Protein AF-A0A958QN40-F1 (afdb_monomer_lite)

Sequence (55 aa):
MDDKVREQKLKRQNEKLLQMVRYVSSEDCRMQFIYKYFSEVDHKPCGLCDRCQEV

Foldseek 3Di:
DVVVVVVVVVVVVVVVVVLVVCLVPDLAANVQSVCVVVVHDDDDRPCPDPSNPVD

Secondary structure (DSSP, 8-state):
-HHHHHHHHHHHHHHHHHHHHHHHH--S-HHHHHHHHTT---PPP-SSSHHHH--

Structure (mmCIF, N/CA/C/O backbone):
data_AF-A0A958QN40-F1
#
_entry.id   AF-A0A958QN40-F1
#
loop_
_atom_site.group_PDB
_atom_site.id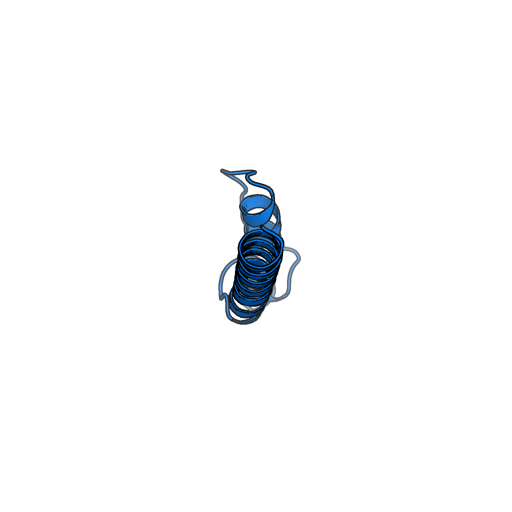
_atom_site.type_symbol
_atom_site.label_atom_id
_atom_site.label_alt_id
_atom_site.label_comp_id
_atom_site.label_asym_id
_atom_site.label_entity_id
_atom_site.label_seq_id
_atom_site.pdbx_PDB_ins_code
_atom_site.Cartn_x
_atom_site.Cartn_y
_atom_site.Cartn_z
_atom_site.occupancy
_atom_site.B_iso_or_equiv
_atom_site.auth_seq_id
_atom_site.auth_comp_id
_atom_site.auth_asym_id
_atom_site.auth_atom_id
_atom_site.pdbx_PDB_model_num
ATOM 1 N N . MET A 1 1 ? 17.733 -2.220 -28.856 1.00 62.19 1 MET A N 1
ATOM 2 C CA . MET A 1 1 ? 17.390 -1.170 -27.867 1.00 62.19 1 MET A CA 1
ATOM 3 C C . MET A 1 1 ? 15.996 -1.406 -27.274 1.00 62.19 1 MET A C 1
ATOM 5 O O . MET A 1 1 ? 15.826 -1.166 -26.086 1.00 62.19 1 MET A O 1
ATOM 9 N N . ASP A 1 2 ? 15.043 -1.957 -28.035 1.00 81.19 2 ASP A N 1
ATOM 10 C CA . ASP A 1 2 ? 13.664 -2.239 -27.590 1.00 81.19 2 ASP A CA 1
ATOM 11 C C . ASP A 1 2 ? 13.512 -3.246 -26.441 1.00 81.19 2 ASP A C 1
ATOM 13 O O . ASP A 1 2 ? 12.649 -3.070 -25.579 1.00 81.19 2 ASP A O 1
ATOM 17 N N . ASP A 1 3 ? 14.373 -4.265 -26.362 1.00 90.94 3 ASP A N 1
ATOM 18 C CA . ASP A 1 3 ? 14.261 -5.291 -25.315 1.00 90.94 3 ASP A CA 1
ATOM 19 C C . ASP A 1 3 ? 14.439 -4.732 -23.903 1.00 90.94 3 ASP A C 1
ATOM 21 O O . ASP A 1 3 ? 13.660 -5.061 -23.010 1.00 90.94 3 ASP A O 1
ATOM 25 N N . LYS A 1 4 ? 15.391 -3.808 -23.712 1.00 94.25 4 LYS A N 1
ATOM 26 C CA . LYS A 1 4 ? 15.612 -3.148 -22.416 1.00 94.25 4 LYS A CA 1
ATOM 27 C C . LYS A 1 4 ? 14.413 -2.290 -22.004 1.00 94.25 4 LYS A C 1
ATOM 29 O O . LYS A 1 4 ? 14.053 -2.255 -20.830 1.00 94.25 4 LYS A O 1
ATOM 34 N N . VAL A 1 5 ? 13.767 -1.615 -22.957 1.00 94.88 5 VAL A N 1
ATOM 35 C CA . VAL A 1 5 ? 12.566 -0.803 -22.692 1.00 94.88 5 VAL A CA 1
ATOM 36 C C . VAL A 1 5 ? 11.395 -1.699 -22.281 1.00 94.88 5 VAL A C 1
ATOM 38 O O . VAL A 1 5 ? 10.681 -1.390 -21.321 1.00 94.88 5 VAL A O 1
ATOM 41 N N . ARG A 1 6 ? 11.219 -2.833 -22.969 1.00 94.44 6 ARG A N 1
ATOM 42 C CA . ARG A 1 6 ? 10.201 -3.838 -22.645 1.00 94.44 6 ARG A CA 1
ATOM 43 C C . ARG A 1 6 ? 10.426 -4.450 -21.264 1.00 94.44 6 ARG A C 1
ATOM 45 O O . ARG A 1 6 ? 9.485 -4.519 -20.477 1.00 94.44 6 ARG A O 1
ATOM 52 N N . GLU A 1 7 ? 11.660 -4.824 -20.945 1.00 96.88 7 GLU A N 1
ATOM 53 C CA . GLU A 1 7 ? 12.037 -5.377 -19.642 1.00 96.88 7 GLU A CA 1
ATOM 54 C C . GLU A 1 7 ? 11.766 -4.386 -18.502 1.00 96.88 7 GLU A C 1
ATOM 56 O O . GLU A 1 7 ? 11.108 -4.727 -17.518 1.00 96.88 7 GLU A O 1
ATOM 61 N N . GLN A 1 8 ? 12.170 -3.121 -18.656 1.00 96.88 8 GLN A N 1
ATOM 62 C CA . GLN A 1 8 ? 11.881 -2.083 -17.664 1.00 96.88 8 GLN A CA 1
ATOM 63 C C . GLN A 1 8 ? 10.377 -1.853 -17.478 1.00 96.88 8 GLN A C 1
ATOM 65 O O . GLN A 1 8 ? 9.918 -1.613 -16.359 1.00 96.88 8 GLN A O 1
ATOM 70 N N . LYS A 1 9 ? 9.588 -1.918 -18.558 1.00 96.31 9 LYS A N 1
ATOM 71 C CA . LYS A 1 9 ? 8.128 -1.795 -18.480 1.00 96.31 9 LYS A CA 1
ATOM 72 C C . LYS A 1 9 ? 7.515 -2.953 -17.691 1.00 96.31 9 LYS A C 1
ATOM 74 O O . LYS A 1 9 ? 6.710 -2.687 -16.801 1.00 96.31 9 LYS A O 1
ATOM 79 N N . LEU A 1 10 ? 7.932 -4.188 -17.970 1.00 97.56 10 LEU A N 1
ATOM 80 C CA . LEU A 1 10 ? 7.487 -5.381 -17.244 1.00 97.56 10 LEU A CA 1
ATOM 81 C C . LEU A 1 10 ? 7.861 -5.308 -15.763 1.00 97.56 10 LEU A C 1
ATOM 83 O O . LEU A 1 10 ? 7.009 -5.534 -14.908 1.00 97.56 10 LEU A O 1
ATOM 87 N N . LYS A 1 11 ? 9.096 -4.903 -15.448 1.00 97.88 11 LYS A N 1
ATOM 88 C CA . LYS A 1 11 ? 9.544 -4.715 -14.063 1.00 97.88 11 LYS A CA 1
ATOM 89 C C . LYS A 1 11 ? 8.641 -3.737 -13.305 1.00 97.88 11 LYS A C 1
ATOM 91 O O . LYS A 1 11 ? 8.118 -4.091 -12.253 1.00 97.88 11 LYS A O 1
ATOM 96 N N . ARG A 1 12 ? 8.368 -2.557 -13.877 1.00 97.44 12 ARG A N 1
ATOM 97 C CA . ARG A 1 12 ? 7.466 -1.560 -13.266 1.00 97.44 12 ARG A CA 1
ATOM 98 C C . ARG A 1 12 ? 6.040 -2.086 -13.081 1.00 97.44 12 ARG A C 1
ATOM 100 O O . ARG A 1 12 ? 5.377 -1.735 -12.109 1.00 97.44 12 ARG A O 1
ATOM 107 N N . GLN A 1 13 ? 5.536 -2.890 -14.017 1.00 97.69 13 GLN A N 1
ATOM 108 C CA . GLN A 1 13 ? 4.203 -3.491 -13.905 1.00 97.69 13 GLN A CA 1
ATOM 109 C C . GLN A 1 13 ? 4.148 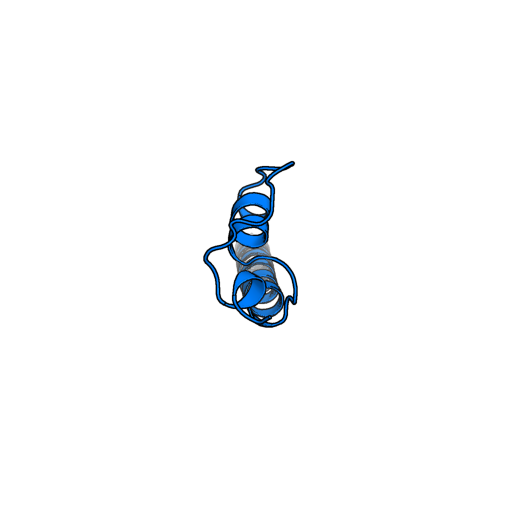-4.538 -12.788 1.00 97.69 13 GLN A C 1
ATOM 111 O O . GLN A 1 13 ? 3.214 -4.517 -11.989 1.00 97.69 13 GLN A O 1
ATOM 116 N N . ASN A 1 14 ? 5.172 -5.385 -12.679 1.00 98.25 14 ASN A N 1
ATOM 117 C CA . ASN A 1 14 ? 5.282 -6.377 -11.612 1.00 98.25 14 ASN A CA 1
ATOM 118 C C . ASN A 1 14 ? 5.434 -5.722 -10.234 1.00 98.25 14 ASN A C 1
ATOM 120 O O . ASN A 1 14 ? 4.819 -6.173 -9.274 1.00 98.25 14 ASN A O 1
ATOM 124 N N . GLU A 1 15 ? 6.189 -4.626 -10.135 1.00 97.50 15 GLU A N 1
ATOM 125 C CA . GLU A 1 15 ? 6.297 -3.838 -8.901 1.00 97.50 15 GLU A CA 1
ATOM 126 C C . GLU A 1 15 ? 4.935 -3.278 -8.475 1.00 97.50 15 GLU A C 1
ATOM 128 O O . GLU A 1 15 ? 4.553 -3.424 -7.316 1.00 97.50 15 GLU A O 1
ATOM 133 N N . LYS A 1 16 ? 4.159 -2.704 -9.405 1.00 96.44 16 LYS A N 1
ATOM 134 C CA . LYS A 1 16 ? 2.794 -2.227 -9.122 1.00 96.44 16 LYS A CA 1
ATOM 135 C C . LYS A 1 16 ? 1.866 -3.358 -8.684 1.00 96.44 16 LYS A C 1
ATOM 137 O O . LYS A 1 16 ? 1.125 -3.191 -7.720 1.00 96.44 16 LYS A O 1
ATOM 142 N N . LEU A 1 17 ? 1.928 -4.507 -9.355 1.00 98.06 17 LEU A N 1
ATOM 143 C CA . LEU A 1 17 ? 1.144 -5.683 -8.981 1.00 98.06 17 LEU A CA 1
ATOM 144 C C . LEU A 1 17 ? 1.501 -6.163 -7.568 1.00 98.06 17 LEU A C 1
ATOM 146 O O . LEU A 1 17 ? 0.610 -6.419 -6.763 1.00 98.06 17 LEU A O 1
ATOM 150 N N . LEU A 1 18 ? 2.792 -6.210 -7.236 1.00 97.69 18 LEU A N 1
ATOM 151 C CA . LEU A 1 18 ? 3.260 -6.568 -5.900 1.00 97.69 18 LEU A CA 1
ATOM 152 C C . LEU A 1 18 ? 2.736 -5.601 -4.828 1.00 97.69 18 LEU A C 1
ATOM 154 O O . LEU A 1 18 ? 2.374 -6.048 -3.741 1.00 97.69 18 LEU A O 1
ATOM 158 N N . GLN A 1 19 ? 2.649 -4.298 -5.119 1.00 97.31 19 GLN A N 1
ATOM 159 C CA . GLN A 1 19 ? 2.032 -3.341 -4.191 1.00 97.31 19 GLN A CA 1
ATOM 160 C C . GLN A 1 19 ? 0.543 -3.630 -3.969 1.00 97.31 19 GLN A C 1
ATOM 162 O O . GLN A 1 19 ? 0.083 -3.520 -2.839 1.00 97.31 19 GLN A O 1
ATOM 167 N N . MET A 1 20 ? -0.197 -4.066 -4.992 1.00 96.94 20 MET A N 1
ATOM 168 C CA . MET A 1 20 ? -1.610 -4.445 -4.836 1.00 96.94 20 MET A CA 1
ATOM 169 C C . MET A 1 20 ? -1.781 -5.720 -4.006 1.00 96.94 20 MET A C 1
ATOM 171 O O . MET A 1 20 ? -2.665 -5.782 -3.156 1.00 96.94 20 MET A O 1
ATOM 175 N N . VAL A 1 21 ? -0.906 -6.714 -4.194 1.00 97.69 21 VAL A N 1
ATOM 176 C CA . VAL A 1 21 ? -0.892 -7.921 -3.348 1.00 97.69 21 VAL A CA 1
ATOM 177 C C . VAL A 1 21 ? -0.657 -7.536 -1.887 1.00 97.69 21 VAL A C 1
ATOM 179 O O . VAL A 1 21 ? -1.424 -7.942 -1.019 1.00 97.69 21 VAL A O 1
ATOM 182 N N . ARG A 1 22 ? 0.346 -6.686 -1.629 1.00 96.81 22 ARG A N 1
ATOM 183 C CA . ARG A 1 22 ? 0.647 -6.168 -0.286 1.00 96.81 22 ARG A CA 1
ATOM 184 C C . ARG A 1 22 ? -0.501 -5.353 0.300 1.00 96.81 22 ARG A C 1
ATOM 186 O O . ARG A 1 22 ? -0.762 -5.474 1.489 1.00 96.81 22 ARG A O 1
ATOM 193 N N . TYR A 1 23 ? -1.182 -4.547 -0.514 1.00 96.19 23 TYR A N 1
ATOM 194 C CA . TYR A 1 23 ? -2.335 -3.759 -0.085 1.00 96.19 23 TYR A CA 1
ATOM 195 C C . TYR A 1 23 ? -3.444 -4.658 0.453 1.00 96.19 23 TYR A C 1
ATOM 197 O O . TYR A 1 23 ? -3.943 -4.412 1.546 1.00 96.19 23 TYR A O 1
ATOM 205 N N . VAL A 1 24 ? -3.798 -5.716 -0.284 1.00 95.19 24 VAL A N 1
ATOM 206 C CA . VAL A 1 24 ? -4.860 -6.654 0.109 1.00 95.19 24 VAL A CA 1
ATOM 207 C C . VAL A 1 24 ? -4.451 -7.469 1.337 1.00 95.19 24 VAL A C 1
ATOM 209 O O . VAL A 1 24 ? -5.252 -7.608 2.262 1.00 95.19 24 VAL A O 1
ATOM 212 N N . SER A 1 25 ? -3.207 -7.958 1.381 1.00 95.06 25 SER A N 1
ATOM 213 C CA . SER A 1 25 ? -2.707 -8.798 2.476 1.00 95.06 25 SER A CA 1
ATOM 214 C C . SER A 1 25 ? -2.320 -8.031 3.744 1.00 95.06 25 SER A C 1
ATOM 216 O O . SER A 1 25 ? -2.029 -8.664 4.751 1.00 95.06 25 SER A O 1
ATOM 218 N N . SER A 1 26 ? -2.247 -6.699 3.703 1.00 93.75 26 SER A N 1
ATOM 219 C CA . SER A 1 26 ? -1.874 -5.882 4.861 1.00 93.75 26 SER A CA 1
ATOM 220 C C . SER A 1 26 ? -2.950 -5.933 5.955 1.00 93.75 26 SER A C 1
ATOM 222 O O . SER A 1 26 ? -4.154 -5.994 5.672 1.00 93.75 26 SER A O 1
ATOM 224 N N . GLU A 1 27 ? -2.487 -5.908 7.203 1.00 93.25 27 GLU A N 1
ATOM 225 C CA . GLU A 1 27 ? -3.295 -5.726 8.416 1.00 93.25 27 GLU A CA 1
ATOM 226 C C . GLU A 1 27 ? -3.372 -4.245 8.835 1.00 93.25 27 GLU A C 1
ATOM 228 O O . GLU A 1 27 ? -4.153 -3.887 9.711 1.00 93.25 27 GLU A O 1
ATOM 233 N N . ASP A 1 28 ? -2.609 -3.365 8.178 1.00 91.56 28 ASP A N 1
ATOM 234 C CA . ASP A 1 28 ? -2.609 -1.928 8.445 1.00 91.56 28 ASP A CA 1
ATOM 235 C C . ASP A 1 28 ? -3.861 -1.248 7.874 1.00 91.56 28 ASP A C 1
ATOM 237 O O . ASP A 1 28 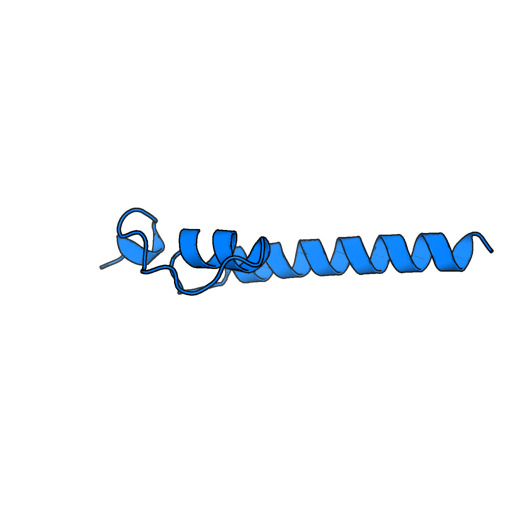? -4.560 -1.762 6.993 1.00 91.56 28 ASP A O 1
ATOM 241 N N . CYS A 1 29 ? -4.107 -0.010 8.305 1.00 95.19 29 CYS A N 1
ATOM 242 C CA . CYS A 1 29 ? -5.148 0.824 7.720 1.00 95.19 29 CYS A CA 1
ATOM 243 C C . CYS A 1 29 ? -4.976 0.952 6.195 1.00 95.19 29 CYS A C 1
ATOM 245 O O . CYS A 1 29 ? -3.951 1.435 5.703 1.00 95.19 29 CYS A O 1
ATOM 247 N N . ARG A 1 30 ? -6.034 0.633 5.440 1.00 95.88 30 ARG A N 1
ATOM 248 C CA . ARG A 1 30 ? -6.044 0.726 3.970 1.00 95.88 30 ARG A CA 1
ATOM 249 C C . ARG A 1 30 ? -5.632 2.107 3.464 1.00 95.88 30 ARG A C 1
ATOM 251 O O . ARG A 1 30 ? -4.862 2.216 2.514 1.00 95.88 30 ARG A O 1
ATOM 258 N N . MET A 1 31 ? -6.114 3.165 4.113 1.00 95.69 31 MET A N 1
ATOM 259 C CA . MET A 1 31 ? -5.835 4.534 3.684 1.00 95.69 31 MET A CA 1
ATOM 260 C C . MET A 1 31 ? -4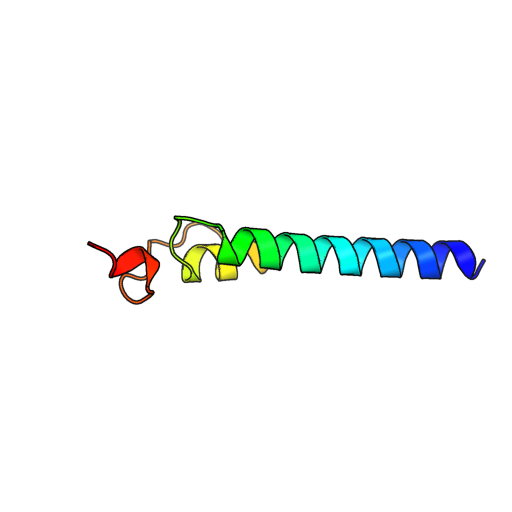.366 4.918 3.892 1.00 95.69 31 MET A C 1
ATOM 262 O O . MET A 1 31 ? -3.765 5.534 3.018 1.00 95.69 31 MET A O 1
ATOM 266 N N . GLN A 1 32 ? -3.757 4.493 5.005 1.00 95.31 32 GLN A N 1
ATOM 267 C CA . GLN A 1 32 ? -2.324 4.705 5.237 1.00 95.31 32 GLN A CA 1
ATOM 268 C C . GLN A 1 32 ? -1.481 4.022 4.154 1.00 95.31 32 GLN A C 1
ATOM 270 O O . GLN A 1 32 ? -0.497 4.595 3.689 1.00 95.31 32 GLN A O 1
ATOM 275 N N . PHE A 1 33 ? -1.885 2.829 3.704 1.00 95.25 33 PHE A N 1
ATOM 276 C CA . PHE A 1 33 ? -1.218 2.153 2.594 1.00 95.25 33 PHE A CA 1
ATOM 277 C C . PHE A 1 33 ? -1.316 2.961 1.291 1.00 95.25 33 PHE A C 1
ATOM 279 O O . PHE A 1 33 ? -0.315 3.115 0.592 1.00 95.25 33 PHE A O 1
ATOM 286 N N . ILE A 1 34 ? -2.501 3.495 0.968 1.00 95.06 34 ILE A N 1
ATOM 287 C CA . ILE A 1 34 ? -2.721 4.314 -0.236 1.00 95.06 34 ILE A CA 1
ATOM 288 C C . ILE A 1 34 ? -1.840 5.568 -0.204 1.00 95.06 34 ILE A C 1
ATOM 290 O O . ILE A 1 34 ? -1.138 5.835 -1.179 1.00 95.06 34 ILE A O 1
ATOM 294 N N . TYR A 1 35 ? -1.809 6.290 0.918 1.00 94.88 35 TYR A N 1
ATOM 295 C CA . TYR A 1 35 ? -0.939 7.455 1.087 1.00 94.88 35 TYR A CA 1
ATOM 296 C C . TYR A 1 35 ? 0.537 7.101 0.888 1.00 94.88 35 TYR A C 1
ATOM 298 O O . TYR A 1 35 ? 1.221 7.712 0.065 1.00 94.88 35 TYR A O 1
ATOM 306 N N . LYS A 1 36 ? 1.002 6.023 1.532 1.00 92.94 36 LYS A N 1
ATOM 307 C CA . LYS A 1 36 ? 2.378 5.535 1.386 1.00 92.94 36 LYS A CA 1
ATOM 308 C C . LYS A 1 36 ? 2.718 5.161 -0.058 1.00 92.94 36 LYS A C 1
ATOM 310 O O . LYS A 1 36 ? 3.825 5.439 -0.513 1.00 92.94 36 LYS A O 1
ATOM 315 N N . TYR A 1 37 ? 1.787 4.550 -0.793 1.00 94.06 37 TYR A N 1
ATOM 316 C CA . TYR A 1 37 ? 1.971 4.222 -2.211 1.00 94.06 37 TYR A CA 1
ATOM 317 C C . TYR A 1 37 ? 2.206 5.480 -3.066 1.00 94.06 37 TYR A C 1
ATOM 319 O O . TYR A 1 37 ? 3.025 5.449 -3.985 1.00 94.06 37 TYR A O 1
ATOM 327 N N . PHE A 1 38 ? 1.557 6.597 -2.727 1.00 94.25 38 PHE A N 1
ATOM 328 C CA . PHE A 1 38 ? 1.767 7.907 -3.355 1.00 94.25 38 PHE A CA 1
ATOM 329 C C . PHE A 1 38 ? 2.836 8.769 -2.663 1.00 94.25 38 PHE A C 1
ATOM 331 O O . PHE A 1 38 ? 2.973 9.945 -2.982 1.00 94.25 38 PHE A O 1
ATOM 338 N N . SER A 1 39 ? 3.669 8.166 -1.805 1.00 91.94 39 SER A N 1
ATOM 339 C CA . SER A 1 39 ? 4.783 8.825 -1.103 1.00 91.94 39 SER A CA 1
ATOM 340 C C . SER A 1 39 ? 4.367 9.927 -0.123 1.00 91.94 39 SER A C 1
ATOM 342 O O . SER A 1 39 ? 5.183 10.776 0.230 1.00 91.94 39 SER A O 1
ATOM 344 N N . GLU A 1 40 ? 3.129 9.882 0.366 1.00 88.62 40 GLU A N 1
ATOM 345 C CA . GLU A 1 40 ? 2.693 10.666 1.518 1.00 88.62 40 GLU A CA 1
ATOM 346 C C . GLU A 1 40 ? 2.929 9.854 2.810 1.00 88.62 40 GLU A C 1
ATOM 348 O O . GLU A 1 40 ? 2.690 8.641 2.863 1.00 88.62 40 GLU A O 1
ATOM 353 N N . VAL A 1 41 ? 3.475 10.503 3.843 1.00 83.62 41 VAL A N 1
ATOM 354 C CA . VAL A 1 41 ? 3.904 9.876 5.107 1.00 83.62 41 VAL A CA 1
ATOM 355 C C . VAL A 1 41 ? 3.253 10.561 6.315 1.00 83.62 41 VAL A C 1
ATOM 357 O O . VAL A 1 41 ? 2.685 11.640 6.192 1.00 83.62 41 VAL A O 1
ATOM 360 N N . ASP A 1 42 ? 3.332 9.923 7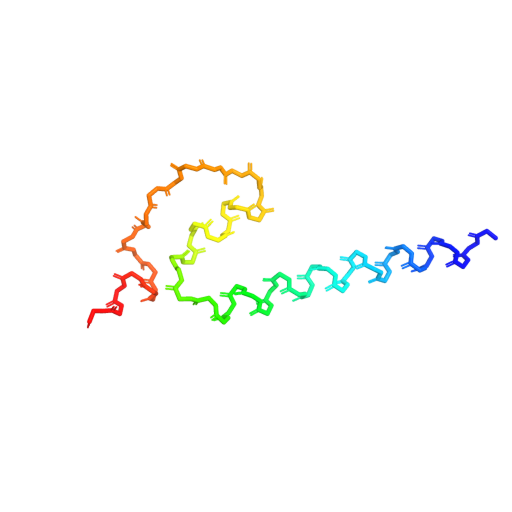.487 1.00 80.75 42 ASP A N 1
ATOM 361 C CA . ASP A 1 42 ? 2.827 10.431 8.778 1.00 80.75 42 ASP A CA 1
ATOM 362 C C . ASP A 1 42 ? 1.301 10.603 8.900 1.00 80.75 42 ASP A C 1
ATOM 364 O O . ASP A 1 42 ? 0.791 11.424 9.667 1.00 80.75 42 ASP A O 1
ATOM 368 N N . HIS A 1 43 ? 0.533 9.763 8.208 1.00 86.81 43 HIS A N 1
ATOM 369 C CA . HIS A 1 43 ? -0.921 9.716 8.375 1.00 86.81 43 HIS A CA 1
ATOM 370 C C . HIS A 1 43 ? -1.312 8.836 9.559 1.00 86.81 43 HIS A C 1
ATOM 372 O O . HIS A 1 43 ? -0.770 7.748 9.742 1.00 86.81 43 HIS A O 1
ATOM 378 N N . LYS A 1 44 ? -2.308 9.266 10.335 1.00 91.69 44 LYS A N 1
ATOM 379 C CA . LYS A 1 44 ? -2.955 8.429 11.358 1.00 9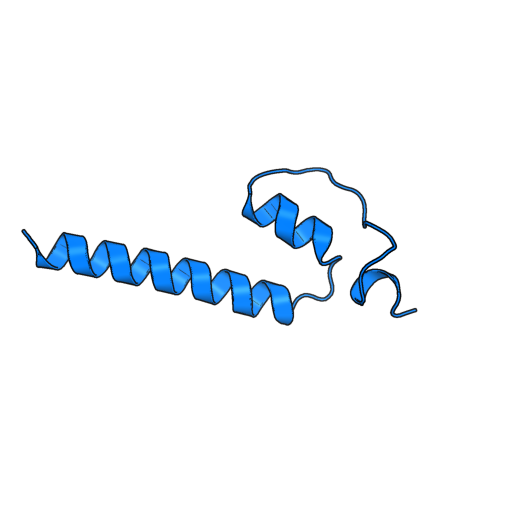1.69 44 LYS A CA 1
ATOM 380 C C . LYS A 1 44 ? -3.876 7.387 10.695 1.00 91.69 44 LYS A C 1
ATOM 382 O O . LYS A 1 44 ? -4.307 7.611 9.561 1.00 91.69 44 LYS A O 1
ATOM 387 N N . PRO A 1 45 ? -4.210 6.270 11.373 1.00 94.12 45 PRO A N 1
ATOM 388 C CA . PRO A 1 45 ? -5.239 5.350 10.893 1.00 94.12 45 PRO A CA 1
ATOM 389 C C . PRO A 1 45 ? -6.536 6.109 10.597 1.00 94.12 45 PRO A C 1
ATOM 391 O O . PRO A 1 45 ? -6.950 6.957 11.385 1.00 94.12 45 PRO A O 1
ATOM 394 N N . CYS A 1 46 ? -7.173 5.829 9.458 1.00 95.06 46 CYS A N 1
ATOM 395 C CA . CYS A 1 46 ? -8.330 6.613 9.012 1.00 95.06 46 CYS A CA 1
ATOM 396 C C . CYS A 1 46 ? -9.592 6.387 9.852 1.00 95.06 46 CYS A C 1
ATOM 398 O O . CYS A 1 46 ? -10.510 7.195 9.782 1.00 95.06 46 CYS A O 1
ATOM 400 N N . GLY A 1 47 ? -9.664 5.282 10.601 1.00 95.19 47 GLY A N 1
ATOM 401 C CA . GLY A 1 47 ? -10.822 4.954 11.428 1.00 95.19 47 GLY A CA 1
ATOM 402 C C . GLY A 1 47 ? -12.074 4.552 10.645 1.00 95.19 47 GLY A C 1
ATOM 403 O O . GLY A 1 47 ? -13.109 4.392 11.266 1.00 95.19 47 GLY A O 1
ATOM 404 N N . LEU A 1 48 ? -12.020 4.402 9.315 1.00 95.44 48 LEU A N 1
ATOM 405 C CA . LEU A 1 48 ? -13.205 4.183 8.465 1.00 95.44 48 LEU A CA 1
ATOM 406 C C . LEU A 1 48 ? -13.105 2.962 7.532 1.00 95.44 48 LEU A C 1
ATOM 408 O O . LEU A 1 48 ? -14.122 2.531 6.997 1.00 95.44 48 LEU A O 1
ATOM 412 N N . CYS A 1 49 ? -11.910 2.411 7.294 1.00 95.50 49 CYS A N 1
ATOM 413 C CA . CYS A 1 49 ? -11.746 1.219 6.452 1.00 95.50 49 CYS A CA 1
ATOM 414 C C . CYS A 1 49 ? -12.032 -0.077 7.218 1.00 95.50 49 CYS A C 1
ATOM 416 O O . CYS A 1 49 ? -11.984 -0.084 8.445 1.00 95.50 49 CYS A O 1
ATOM 418 N N . ASP A 1 50 ? -12.202 -1.180 6.483 1.00 94.50 50 ASP A N 1
ATOM 419 C CA . ASP A 1 50 ? -12.319 -2.545 7.016 1.00 94.50 50 ASP A CA 1
ATOM 420 C C . ASP A 1 50 ? -11.271 -2.831 8.100 1.00 94.50 50 ASP A C 1
ATOM 422 O O . ASP A 1 50 ? -11.639 -3.122 9.224 1.00 94.50 50 ASP A O 1
ATOM 426 N N . ARG A 1 51 ? -9.982 -2.574 7.849 1.00 94.38 51 ARG A N 1
ATOM 427 C CA . ARG A 1 51 ? -8.916 -2.797 8.851 1.00 94.38 51 ARG A CA 1
ATOM 428 C C . ARG A 1 51 ? -8.981 -1.929 10.111 1.00 94.38 51 ARG A C 1
ATOM 430 O O . ARG A 1 51 ? -8.348 -2.252 11.103 1.00 94.38 51 ARG A O 1
ATOM 437 N N . CYS A 1 52 ? -9.691 -0.802 10.074 1.00 94.75 52 CYS A N 1
ATOM 438 C CA . CYS A 1 52 ? -9.893 0.043 11.255 1.00 94.75 52 CYS A CA 1
ATOM 439 C C . CYS A 1 52 ? -11.226 -0.235 11.961 1.00 94.75 52 CYS A C 1
ATOM 441 O O . CYS A 1 52 ? -11.416 0.236 13.076 1.00 94.75 52 CYS A O 1
ATOM 443 N N . GLN A 1 53 ? -12.151 -0.910 11.280 1.00 93.69 53 GLN A N 1
ATOM 444 C CA . GLN A 1 53 ? -13.504 -1.215 11.745 1.00 93.69 53 GLN A CA 1
ATOM 445 C C . GLN A 1 53 ? -13.643 -2.678 12.180 1.00 93.69 53 GLN A C 1
ATOM 447 O O . GLN A 1 53 ? -14.549 -2.999 12.941 1.00 93.69 53 GLN A O 1
ATOM 452 N N . GLU A 1 54 ? -12.741 -3.548 11.721 1.00 75.88 54 GLU A N 1
ATOM 453 C CA . GLU A 1 54 ? -12.464 -4.858 12.302 1.00 75.88 54 GLU A CA 1
ATOM 454 C C . GLU A 1 54 ? -11.880 -4.644 13.710 1.00 75.88 54 GLU A C 1
ATOM 456 O O . GLU A 1 54 ? -10.667 -4.571 13.901 1.00 75.88 54 GLU A O 1
ATOM 461 N N . VAL A 1 55 ? -12.783 -4.473 14.679 1.00 56.78 55 VAL A N 1
ATOM 462 C CA . VAL A 1 55 ? -12.548 -4.613 16.123 1.00 56.78 55 VAL A CA 1
ATOM 463 C C . VAL A 1 55 ? -13.175 -5.922 16.575 1.00 56.78 55 VAL A C 1
ATOM 465 O O . VAL A 1 55 ? -14.338 -6.173 16.181 1.00 56.78 55 VAL A O 1
#

pLDDT: mean 92.68, std 7.86, range [56.78, 98.25]

Radius of gyration: 15.2 Å; chains: 1; bounding box: 31×20×44 Å